Protein AF-A0A2J6I3F4-F1 (afdb_monomer)

Nearest PDB structures (foldseek):
  3nkh-assembly1_B  TM=4.914E-01  e=3.250E-01  Staphylococcus aureus subsp. aureus USA300_TCH1516
  1f44-assembly1_A  TM=6.756E-01  e=6.183E+00  Punavirus P1

Sequence (123 aa):
MKKEIEKALHILNHFGYNKRLPKEYIFPIIKSNDPETIKSNIKNYIRQANLFLKRATEALEINTKVTTYVARHSWATIADKSGIDRNVISKGLGHSDLKTTDIYINDIVSTDELRKADDKITS

Structure (mmCIF, N/CA/C/O backbone):
data_AF-A0A2J6I3F4-F1
#
_entry.id   AF-A0A2J6I3F4-F1
#
loop_
_atom_site.group_PDB
_atom_site.id
_atom_site.type_symbol
_atom_site.label_atom_id
_atom_site.label_alt_id
_atom_site.label_comp_id
_atom_site.label_asym_id
_atom_site.label_entity_id
_atom_site.label_seq_id
_atom_site.pdbx_PDB_ins_code
_atom_site.Cartn_x
_atom_site.Cartn_y
_atom_site.Cartn_z
_atom_site.occupancy
_atom_site.B_iso_or_equiv
_atom_site.auth_seq_id
_atom_site.auth_comp_id
_atom_site.auth_asym_id
_atom_site.auth_atom_id
_atom_site.pdbx_PDB_model_num
ATOM 1 N N . MET A 1 1 ? -18.279 -4.488 0.192 1.00 61.00 1 MET A N 1
ATOM 2 C CA . MET A 1 1 ? -17.269 -5.257 -0.576 1.00 61.00 1 MET A CA 1
ATOM 3 C C . MET A 1 1 ? -17.345 -5.038 -2.088 1.00 61.00 1 MET A C 1
ATOM 5 O O . MET A 1 1 ? -16.352 -4.570 -2.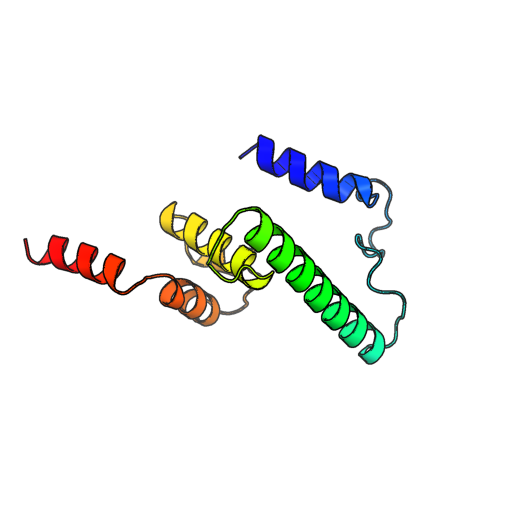622 1.00 61.00 1 MET A O 1
ATOM 9 N N . LYS A 1 2 ? -18.471 -5.293 -2.783 1.00 71.62 2 LYS A N 1
ATOM 10 C CA . LYS A 1 2 ? -18.553 -5.155 -4.262 1.00 71.62 2 LYS A CA 1
ATOM 11 C C . LYS A 1 2 ? -18.086 -3.789 -4.808 1.00 71.62 2 LYS A C 1
ATOM 13 O O . LYS A 1 2 ? -17.226 -3.753 -5.677 1.00 71.62 2 LYS A O 1
ATOM 18 N N . LYS A 1 3 ? -18.531 -2.684 -4.199 1.00 77.38 3 LYS A N 1
ATOM 19 C CA . LYS A 1 3 ? -18.147 -1.311 -4.589 1.00 77.38 3 LYS A CA 1
ATOM 20 C C . LYS A 1 3 ? -16.638 -1.023 -4.507 1.00 77.38 3 LYS A C 1
ATOM 22 O O . LYS A 1 3 ? -16.107 -0.272 -5.316 1.00 77.38 3 LYS A O 1
ATOM 27 N N . GLU A 1 4 ? -15.934 -1.600 -3.532 1.00 80.56 4 GLU A N 1
ATOM 28 C CA . GLU A 1 4 ? -14.484 -1.388 -3.388 1.00 80.56 4 GLU A CA 1
ATOM 29 C C . GLU A 1 4 ? -13.691 -2.203 -4.416 1.00 80.56 4 GLU A C 1
ATOM 31 O O . GLU A 1 4 ? -12.707 -1.715 -4.968 1.00 80.56 4 GLU A O 1
ATOM 36 N N . ILE A 1 5 ? -14.172 -3.406 -4.747 1.00 86.69 5 ILE A N 1
ATOM 37 C CA . ILE A 1 5 ? -13.616 -4.223 -5.834 1.00 86.69 5 ILE A CA 1
ATOM 38 C C . ILE A 1 5 ? -13.785 -3.499 -7.176 1.00 86.69 5 ILE A C 1
ATOM 40 O O . ILE A 1 5 ? -12.840 -3.435 -7.955 1.00 86.69 5 ILE A O 1
ATOM 44 N N . GLU A 1 6 ? -14.944 -2.890 -7.428 1.00 91.88 6 GLU A N 1
ATOM 45 C CA . GLU A 1 6 ? -15.195 -2.107 -8.646 1.00 91.88 6 GLU A CA 1
ATOM 46 C C . GLU A 1 6 ? -14.232 -0.921 -8.790 1.00 91.88 6 GLU A C 1
ATOM 48 O O . GLU A 1 6 ? -13.676 -0.713 -9.868 1.00 91.88 6 GLU A O 1
ATOM 53 N N . LYS A 1 7 ? -13.965 -0.177 -7.707 1.00 92.31 7 LYS A N 1
ATOM 54 C CA . LYS A 1 7 ? -12.978 0.918 -7.719 1.00 92.31 7 LYS A CA 1
ATOM 55 C C . LYS A 1 7 ? -11.563 0.411 -7.999 1.00 92.31 7 LYS A C 1
ATOM 57 O O . LYS A 1 7 ? -10.849 1.010 -8.801 1.00 92.31 7 LYS A O 1
ATOM 62 N N . ALA A 1 8 ? -11.157 -0.688 -7.363 1.00 90.00 8 ALA A N 1
ATOM 63 C CA . ALA A 1 8 ? -9.846 -1.285 -7.600 1.00 90.00 8 ALA A CA 1
ATOM 64 C C . ALA A 1 8 ? -9.705 -1.752 -9.059 1.00 90.00 8 ALA A C 1
ATOM 66 O O . ALA A 1 8 ? -8.714 -1.439 -9.717 1.00 90.00 8 ALA A O 1
ATOM 67 N N . LEU A 1 9 ? -10.728 -2.421 -9.598 1.00 92.06 9 LEU A N 1
ATOM 68 C CA . LEU A 1 9 ? -10.771 -2.832 -11.000 1.00 92.06 9 LEU A CA 1
ATOM 69 C C . LEU A 1 9 ? -10.744 -1.635 -11.949 1.00 92.06 9 LEU A C 1
ATOM 71 O O . LEU A 1 9 ? -10.058 -1.692 -12.963 1.00 92.06 9 LEU A O 1
ATOM 75 N N . HIS A 1 10 ? -11.434 -0.540 -11.625 1.00 94.19 10 HIS A N 1
ATOM 76 C CA . HIS A 1 10 ? -11.379 0.687 -12.418 1.00 94.19 10 HIS A CA 1
ATOM 77 C C . HIS A 1 10 ? -9.941 1.217 -12.539 1.00 94.19 10 HIS A C 1
ATOM 79 O O . HIS A 1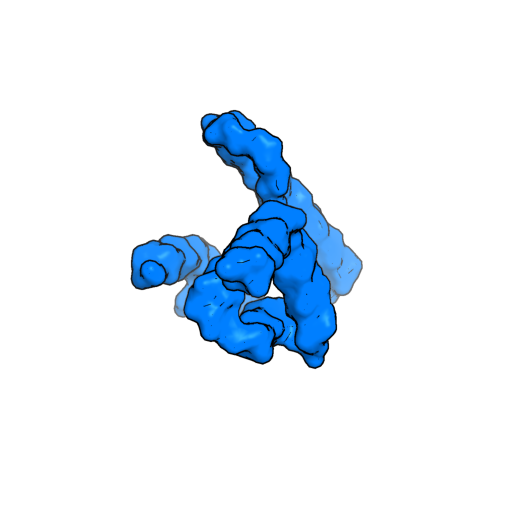 10 ? -9.489 1.512 -13.646 1.00 94.19 10 HIS A O 1
ATOM 85 N N . ILE A 1 11 ? -9.193 1.248 -11.430 1.00 93.00 11 ILE A N 1
ATOM 86 C CA . ILE A 1 11 ? -7.776 1.641 -11.424 1.00 93.00 11 ILE A CA 1
ATOM 87 C C . ILE A 1 11 ? -6.942 0.669 -12.269 1.00 93.00 11 ILE A C 1
ATOM 89 O O . ILE A 1 11 ? -6.171 1.100 -13.122 1.00 93.00 11 ILE A O 1
ATOM 93 N N . LEU A 1 12 ? -7.103 -0.642 -12.085 1.00 92.69 12 LEU A N 1
ATOM 94 C CA . LEU A 1 12 ? -6.350 -1.644 -12.851 1.00 92.69 12 LEU A CA 1
ATOM 95 C C . LEU A 1 12 ? -6.639 -1.558 -14.359 1.00 92.69 12 LEU A C 1
ATOM 97 O O . LEU A 1 12 ? -5.724 -1.632 -15.182 1.00 92.69 12 LEU A O 1
ATOM 101 N N . ASN A 1 13 ? -7.898 -1.337 -14.728 1.00 93.19 13 ASN A N 1
ATOM 102 C CA . ASN A 1 13 ? -8.327 -1.183 -16.114 1.00 93.19 13 ASN A CA 1
ATOM 103 C C . ASN A 1 13 ? -7.78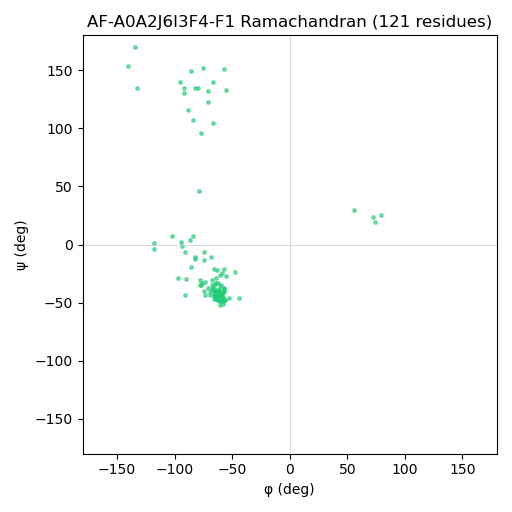0 0.096 -16.751 1.00 93.19 13 ASN A C 1
ATOM 105 O O . ASN A 1 13 ? -7.416 0.060 -17.926 1.00 93.19 13 ASN A O 1
ATOM 109 N N . HIS A 1 14 ? -7.649 1.189 -15.990 1.00 93.25 14 HIS A N 1
ATOM 110 C CA . HIS A 1 14 ? -6.966 2.401 -16.452 1.00 93.25 14 HIS A CA 1
ATOM 111 C C . HIS A 1 14 ? -5.518 2.108 -16.886 1.00 93.25 14 HIS A C 1
ATOM 113 O O . HIS A 1 14 ? -5.064 2.622 -17.905 1.00 93.25 14 HIS A O 1
ATOM 119 N N . PHE A 1 15 ? -4.819 1.209 -16.184 1.00 91.31 15 PHE A N 1
ATOM 120 C CA . PHE A 1 15 ? -3.474 0.747 -16.557 1.00 91.31 15 PHE A CA 1
ATOM 121 C C . PHE A 1 15 ? -3.456 -0.393 -17.591 1.00 91.31 15 PHE A C 1
ATOM 123 O O . PHE A 1 15 ? -2.390 -0.937 -17.895 1.00 91.31 15 PHE A O 1
ATOM 130 N N . GLY A 1 16 ? -4.613 -0.751 -18.154 1.00 90.56 16 GLY A N 1
ATOM 131 C CA . GLY A 1 16 ? -4.730 -1.743 -19.217 1.00 90.56 16 GLY A CA 1
ATOM 132 C C . GLY A 1 16 ? -4.683 -3.194 -18.746 1.00 90.56 16 GLY A C 1
ATOM 133 O O . GLY A 1 16 ? -4.317 -4.049 -19.544 1.00 90.56 16 GLY A O 1
ATOM 134 N N . TYR A 1 17 ? -5.056 -3.495 -17.495 1.00 88.56 17 TYR A N 1
ATOM 135 C CA . TYR A 1 17 ? -5.047 -4.859 -16.938 1.00 88.56 17 TYR A CA 1
ATOM 136 C C . TYR A 1 17 ? -5.624 -5.927 -17.889 1.00 88.56 17 TYR A C 1
ATOM 138 O O . TYR A 1 17 ? -4.965 -6.928 -18.144 1.00 88.56 17 TYR A O 1
ATOM 146 N N . ASN A 1 18 ? -6.779 -5.671 -18.515 1.00 85.56 18 ASN A N 1
ATOM 147 C CA . ASN A 1 18 ? -7.428 -6.626 -19.432 1.00 85.56 18 ASN A CA 1
ATOM 148 C C . ASN A 1 18 ? -6.764 -6.757 -20.817 1.00 85.56 18 ASN A C 1
ATOM 150 O O . ASN A 1 18 ? -7.213 -7.558 -21.632 1.00 85.56 18 ASN A O 1
ATOM 154 N N . LYS A 1 19 ? -5.763 -5.929 -21.132 1.00 86.25 19 LYS A N 1
ATOM 155 C CA . LYS A 1 19 ? -5.119 -5.850 -22.457 1.00 86.25 19 LYS A CA 1
ATOM 156 C C . LYS A 1 19 ? -3.631 -6.212 -22.427 1.00 86.25 19 LYS A C 1
ATOM 158 O O . LYS A 1 19 ? -2.998 -6.213 -23.477 1.00 86.25 19 LYS A O 1
ATOM 163 N N . ARG A 1 20 ? -3.069 -6.468 -21.243 1.00 83.88 20 ARG A N 1
ATOM 164 C CA . ARG A 1 20 ? -1.644 -6.763 -21.055 1.00 83.88 20 ARG A CA 1
ATOM 165 C C . ARG A 1 20 ? -1.337 -8.238 -21.252 1.00 83.88 20 ARG A C 1
ATOM 167 O O . ARG A 1 20 ? -2.154 -9.103 -20.942 1.00 83.88 20 ARG A O 1
ATOM 174 N N . LEU A 1 21 ? -0.131 -8.518 -21.733 1.00 85.38 21 LEU A N 1
ATOM 175 C CA . LEU A 1 21 ? 0.376 -9.882 -21.837 1.00 85.38 21 LEU A CA 1
ATOM 176 C C . LEU A 1 21 ? 0.781 -10.409 -20.447 1.00 85.38 21 LEU A C 1
ATOM 178 O O . LEU A 1 21 ? 1.233 -9.629 -19.609 1.00 85.38 21 LEU A O 1
ATOM 182 N N . PRO A 1 22 ? 0.729 -11.733 -20.193 1.00 82.50 22 PRO A N 1
ATOM 183 C CA . PRO A 1 22 ? 1.050 -12.306 -18.878 1.00 82.50 22 PRO A CA 1
ATOM 184 C C . PRO A 1 22 ? 2.450 -11.982 -18.330 1.00 82.50 22 PRO A C 1
ATOM 186 O O . PRO A 1 22 ? 2.678 -12.091 -17.130 1.00 82.50 22 PRO A O 1
ATOM 189 N N . LYS A 1 23 ? 3.401 -11.614 -19.198 1.00 83.75 23 LYS A N 1
ATOM 190 C CA . LYS A 1 23 ? 4.786 -11.281 -18.822 1.00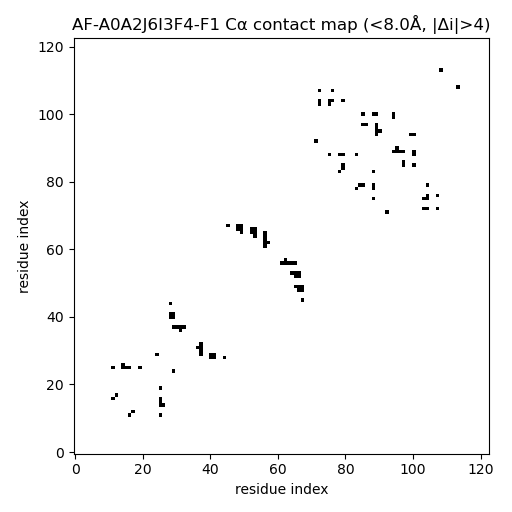 83.75 23 LYS A CA 1
ATOM 191 C C . LYS A 1 23 ? 5.015 -9.784 -18.585 1.00 83.75 23 LYS A C 1
ATOM 193 O O . LYS A 1 23 ? 6.134 -9.389 -18.270 1.00 83.75 23 LYS A O 1
ATOM 198 N N . GLU A 1 24 ? 3.994 -8.948 -18.755 1.00 86.38 24 GLU A N 1
ATOM 199 C CA . GLU A 1 24 ? 4.104 -7.501 -18.589 1.00 86.38 24 GLU A CA 1
ATOM 200 C C . GLU A 1 24 ? 3.677 -7.061 -17.189 1.00 86.38 24 GLU A C 1
ATOM 202 O O . GLU A 1 24 ? 2.667 -7.508 -16.646 1.00 86.38 24 GLU A O 1
ATOM 207 N N . TYR A 1 25 ? 4.409 -6.106 -16.617 1.00 88.00 25 TYR A N 1
ATOM 208 C CA . TYR A 1 25 ? 3.968 -5.437 -15.398 1.00 88.00 25 TYR A CA 1
ATOM 209 C C . TYR A 1 25 ? 2.715 -4.594 -15.666 1.00 88.00 25 TYR A C 1
ATOM 211 O O . TYR A 1 25 ? 2.628 -3.891 -16.673 1.00 88.00 25 TYR A O 1
ATOM 219 N N . ILE A 1 26 ? 1.763 -4.614 -14.729 1.00 90.19 26 ILE A N 1
ATOM 220 C CA . ILE A 1 26 ? 0.542 -3.795 -14.814 1.00 90.19 26 ILE A CA 1
ATOM 221 C C . ILE A 1 26 ? 0.888 -2.306 -14.711 1.00 90.19 26 ILE A C 1
ATOM 223 O O . ILE A 1 26 ? 0.431 -1.491 -15.513 1.00 90.19 26 ILE A O 1
ATOM 227 N N . PHE A 1 27 ? 1.722 -1.948 -13.733 1.00 90.56 27 PHE A N 1
ATOM 228 C CA . PHE A 1 27 ? 2.134 -0.569 -13.509 1.00 90.56 27 PHE A CA 1
ATOM 229 C C . PHE A 1 27 ? 3.430 -0.253 -14.269 1.00 90.56 27 PHE A C 1
ATOM 231 O O . PHE A 1 27 ? 4.391 -1.021 -14.173 1.00 90.56 27 PHE A O 1
ATOM 238 N N . PRO A 1 28 ? 3.519 0.901 -14.956 1.00 88.81 28 PRO A N 1
ATOM 239 C CA . PRO A 1 28 ? 4.681 1.292 -15.759 1.00 88.81 28 PRO A CA 1
ATOM 240 C C . PRO A 1 28 ? 5.845 1.836 -14.900 1.00 88.81 28 PRO A C 1
ATOM 242 O O . PRO A 1 28 ? 6.413 2.892 -15.181 1.00 88.81 28 PRO A O 1
ATOM 245 N N . ILE A 1 29 ? 6.177 1.136 -13.811 1.00 90.94 29 ILE A N 1
ATOM 246 C CA . ILE A 1 29 ? 7.217 1.520 -12.841 1.00 90.94 29 ILE A CA 1
ATOM 247 C C . ILE A 1 29 ? 8.565 0.921 -13.243 1.00 90.94 29 ILE A C 1
ATOM 249 O O . ILE A 1 29 ? 9.593 1.593 -13.191 1.00 90.94 29 ILE A O 1
ATOM 253 N N . ILE A 1 30 ? 8.560 -0.348 -13.651 1.00 90.00 30 ILE A N 1
ATOM 254 C CA . ILE A 1 30 ? 9.760 -1.082 -14.040 1.00 90.00 30 ILE A CA 1
ATOM 255 C C . ILE A 1 30 ? 10.007 -0.852 -15.530 1.00 90.00 30 ILE A C 1
ATOM 257 O O . ILE A 1 30 ? 9.195 -1.238 -16.365 1.00 90.00 30 ILE A O 1
ATOM 261 N N . LYS A 1 31 ? 11.127 -0.196 -15.845 1.00 81.75 31 LYS A N 1
ATOM 262 C CA . LYS A 1 31 ? 11.525 0.173 -17.217 1.00 81.75 31 LYS A CA 1
ATOM 263 C C . LYS A 1 31 ? 12.842 -0.468 -17.669 1.00 81.75 31 LYS A C 1
ATOM 265 O O . LYS A 1 31 ? 13.323 -0.171 -18.753 1.00 81.75 31 LYS A O 1
ATOM 270 N N . SER A 1 32 ? 13.448 -1.291 -16.818 1.00 87.19 32 SER A N 1
ATOM 271 C CA . SER A 1 32 ? 14.751 -1.919 -17.037 1.00 87.19 32 SER A CA 1
ATOM 272 C C . SER A 1 32 ? 14.717 -3.354 -16.521 1.00 87.19 32 SER A C 1
ATOM 274 O O . SER A 1 32 ? 13.949 -3.651 -15.606 1.00 87.19 32 SER A O 1
ATOM 276 N N . ASN A 1 33 ? 15.565 -4.207 -17.093 1.00 87.31 33 ASN A N 1
ATOM 277 C CA . ASN A 1 33 ? 15.805 -5.573 -16.623 1.00 87.31 33 ASN A CA 1
ATOM 278 C C . ASN A 1 33 ? 16.967 -5.653 -15.619 1.00 87.31 33 ASN A C 1
ATOM 280 O O . ASN A 1 33 ? 17.207 -6.714 -15.051 1.00 87.31 33 ASN A O 1
ATOM 284 N N . ASP A 1 34 ? 17.680 -4.546 -15.397 1.00 94.06 34 ASP A N 1
ATOM 285 C CA . ASP A 1 34 ? 18.742 -4.462 -14.399 1.00 94.06 34 ASP A CA 1
ATOM 286 C C . ASP A 1 34 ? 18.156 -4.478 -12.967 1.00 94.06 34 ASP A C 1
ATOM 288 O O . ASP A 1 34 ? 17.344 -3.601 -12.637 1.00 94.06 34 ASP A O 1
ATOM 292 N N . PRO A 1 35 ? 18.552 -5.433 -12.102 1.00 93.06 35 PRO A N 1
ATOM 293 C CA . PRO A 1 35 ? 18.007 -5.573 -10.750 1.00 93.06 35 PRO A CA 1
ATOM 294 C C . PRO A 1 35 ? 18.140 -4.320 -9.875 1.00 93.06 35 PRO A C 1
ATOM 296 O O . PRO A 1 35 ? 17.202 -3.978 -9.148 1.00 93.06 35 PRO A O 1
ATOM 299 N N . GLU A 1 36 ? 19.263 -3.602 -9.953 1.00 93.81 36 GLU A N 1
ATOM 300 C CA . GLU A 1 36 ? 19.476 -2.389 -9.152 1.00 93.81 36 GLU A CA 1
ATOM 301 C C . GLU A 1 36 ? 18.567 -1.245 -9.614 1.00 93.81 36 GLU A C 1
ATOM 303 O O . GLU A 1 36 ? 17.922 -0.568 -8.803 1.00 93.81 36 GLU A O 1
ATOM 308 N N . THR A 1 37 ? 18.409 -1.087 -10.927 1.00 92.88 37 THR A N 1
ATOM 309 C CA . THR A 1 37 ? 17.465 -0.136 -11.517 1.00 92.88 37 THR A CA 1
ATOM 310 C C . THR A 1 37 ? 16.022 -0.471 -11.134 1.00 92.88 37 THR A C 1
ATOM 312 O O . THR A 1 37 ? 15.258 0.426 -10.770 1.00 92.88 37 THR A O 1
ATOM 315 N N . ILE A 1 38 ? 15.632 -1.751 -11.155 1.00 93.44 38 ILE A N 1
ATOM 316 C CA . ILE A 1 38 ? 14.307 -2.211 -10.703 1.00 93.44 38 ILE A CA 1
ATOM 317 C C . ILE A 1 38 ? 14.069 -1.811 -9.243 1.00 93.44 38 ILE A C 1
ATOM 319 O O . ILE A 1 38 ? 13.057 -1.180 -8.922 1.00 93.44 38 ILE A O 1
ATOM 323 N N . LYS A 1 39 ? 15.020 -2.131 -8.361 1.00 92.5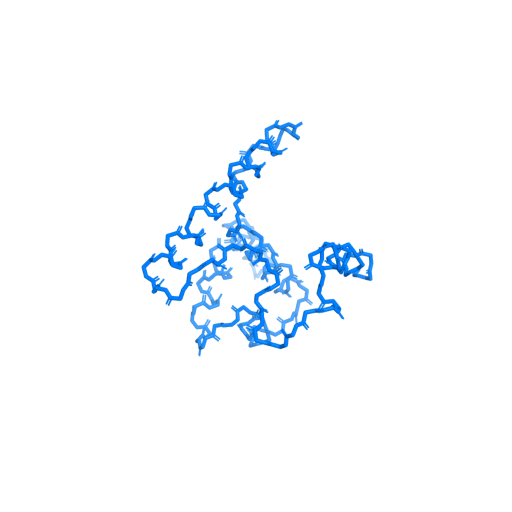6 39 LYS A N 1
ATOM 324 C CA . LYS A 1 39 ? 14.947 -1.825 -6.928 1.00 92.56 39 LYS A CA 1
ATOM 325 C C . LYS A 1 39 ? 14.828 -0.322 -6.675 1.00 92.56 39 LYS A C 1
ATOM 327 O O . LYS A 1 39 ? 13.988 0.110 -5.880 1.00 92.56 39 LYS A O 1
ATOM 332 N N . SER A 1 40 ? 15.625 0.480 -7.378 1.00 94.31 40 SER A N 1
ATOM 333 C CA . SER A 1 40 ? 15.580 1.943 -7.307 1.00 94.31 40 SER A CA 1
ATOM 334 C C . SER A 1 40 ? 14.232 2.499 -7.781 1.00 94.31 40 SER A C 1
ATOM 336 O O . SER A 1 40 ? 13.626 3.321 -7.088 1.00 94.31 40 SER A O 1
ATOM 338 N N . ASN A 1 41 ? 13.701 2.000 -8.902 1.00 94.56 41 ASN A N 1
ATOM 339 C CA . ASN A 1 41 ? 12.398 2.409 -9.433 1.00 94.56 41 ASN A CA 1
ATOM 340 C C . ASN A 1 41 ? 11.265 2.149 -8.434 1.00 94.56 41 ASN A C 1
ATOM 342 O O . ASN A 1 41 ? 10.463 3.046 -8.165 1.00 94.56 41 ASN A O 1
ATOM 346 N N . ILE A 1 42 ? 11.235 0.955 -7.834 1.00 93.06 42 ILE A N 1
ATOM 347 C CA . ILE A 1 42 ? 10.245 0.594 -6.811 1.00 93.06 42 ILE A CA 1
ATOM 348 C C . ILE A 1 42 ? 10.366 1.523 -5.598 1.00 93.06 42 ILE A C 1
ATOM 350 O O . ILE A 1 42 ? 9.370 2.106 -5.165 1.00 93.06 42 ILE A O 1
ATOM 354 N N . LYS A 1 43 ? 11.582 1.728 -5.075 1.00 94.06 43 LYS A N 1
ATOM 355 C CA . LYS A 1 43 ? 11.826 2.614 -3.925 1.00 94.06 43 LYS A CA 1
ATOM 356 C C . LYS A 1 43 ? 11.361 4.047 -4.200 1.00 94.06 43 LYS A C 1
ATOM 358 O O . LYS A 1 43 ? 10.695 4.657 -3.361 1.00 94.06 43 LYS A O 1
ATOM 363 N N . ASN A 1 44 ? 11.684 4.579 -5.376 1.00 95.06 44 ASN A N 1
ATOM 364 C CA . ASN A 1 44 ? 11.288 5.924 -5.783 1.00 95.06 44 ASN A CA 1
ATOM 365 C C . ASN A 1 44 ? 9.771 6.050 -5.927 1.00 95.06 44 ASN A C 1
ATOM 367 O O . ASN A 1 44 ? 9.202 7.046 -5.479 1.00 95.06 44 ASN A O 1
ATOM 371 N N . TYR A 1 45 ? 9.110 5.039 -6.491 1.00 95.25 45 TYR A N 1
ATOM 372 C CA . TYR A 1 45 ? 7.656 5.013 -6.595 1.00 95.25 45 TYR A CA 1
ATOM 373 C C . TYR A 1 45 ? 6.984 4.991 -5.217 1.00 95.25 45 TYR A C 1
ATOM 375 O O . TYR A 1 45 ? 6.111 5.816 -4.959 1.00 95.25 45 TYR A O 1
ATOM 383 N N . ILE A 1 46 ? 7.438 4.134 -4.295 1.00 94.12 46 ILE A N 1
ATOM 384 C CA . ILE A 1 46 ? 6.915 4.084 -2.917 1.00 94.12 46 ILE A CA 1
ATOM 385 C C . ILE A 1 46 ? 7.088 5.438 -2.217 1.00 94.12 46 ILE A C 1
ATOM 387 O O . ILE A 1 46 ? 6.167 5.917 -1.554 1.00 94.12 46 ILE A O 1
ATOM 391 N N . ARG A 1 47 ? 8.245 6.093 -2.388 1.00 95.56 47 ARG A N 1
ATOM 392 C CA . ARG A 1 47 ? 8.487 7.432 -1.831 1.00 95.56 47 ARG A CA 1
ATOM 393 C C . ARG A 1 47 ? 7.490 8.457 -2.373 1.00 95.56 47 ARG A C 1
ATOM 395 O O . ARG A 1 47 ? 6.952 9.237 -1.593 1.00 95.56 47 ARG A O 1
ATOM 402 N N . GLN A 1 48 ? 7.231 8.444 -3.681 1.00 96.88 48 GLN A N 1
ATOM 403 C CA . GLN A 1 48 ? 6.250 9.338 -4.302 1.00 96.88 48 GLN A CA 1
ATOM 404 C C . GLN A 1 48 ? 4.821 9.043 -3.836 1.00 96.88 48 GLN A C 1
ATOM 406 O O . GLN A 1 48 ? 4.100 9.969 -3.476 1.00 96.88 48 GLN A O 1
ATOM 411 N N . ALA A 1 49 ? 4.429 7.771 -3.759 1.00 95.25 49 ALA A N 1
ATOM 412 C CA . ALA A 1 49 ? 3.122 7.377 -3.242 1.00 95.25 49 ALA A CA 1
ATOM 413 C C . ALA A 1 49 ? 2.920 7.864 -1.798 1.00 95.25 49 ALA A C 1
ATOM 415 O O . ALA A 1 49 ? 1.903 8.479 -1.493 1.00 95.25 49 ALA A O 1
ATOM 416 N N . ASN A 1 50 ? 3.915 7.681 -0.924 1.00 95.19 50 ASN A N 1
ATOM 417 C CA . ASN A 1 50 ? 3.860 8.176 0.454 1.00 95.19 50 ASN A CA 1
ATOM 418 C C . ASN A 1 50 ? 3.803 9.713 0.532 1.00 95.19 50 ASN A C 1
ATOM 420 O O . ASN A 1 50 ? 3.152 10.249 1.425 1.00 95.19 5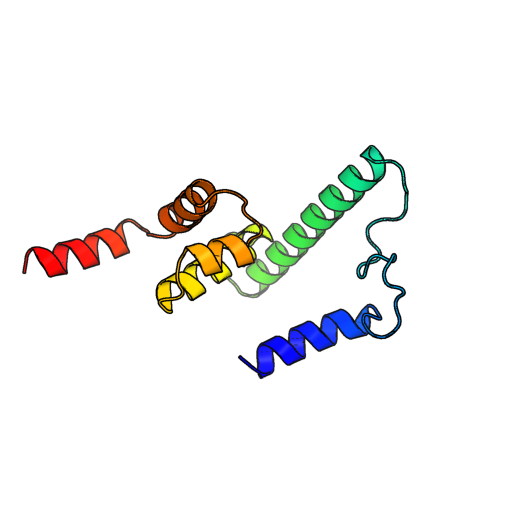0 ASN A O 1
ATOM 424 N N . LEU A 1 51 ? 4.441 10.431 -0.400 1.00 97.25 51 LEU A N 1
ATOM 425 C CA . LEU A 1 51 ? 4.329 11.889 -0.488 1.00 97.25 51 LEU A CA 1
ATOM 426 C C . LEU A 1 51 ? 2.902 12.325 -0.851 1.00 97.25 51 LEU A C 1
ATOM 428 O O . LEU A 1 51 ? 2.374 13.253 -0.243 1.00 97.25 51 LEU A O 1
ATOM 432 N N . PHE A 1 52 ? 2.269 11.659 -1.819 1.00 96.88 52 PHE A N 1
ATOM 433 C CA . PHE A 1 52 ? 0.884 11.953 -2.192 1.00 96.88 52 PHE A CA 1
ATOM 434 C C . PHE A 1 52 ? -0.107 11.575 -1.093 1.00 96.88 52 PHE A C 1
ATOM 436 O O . PHE A 1 52 ? -1.024 12.348 -0.833 1.00 96.88 52 PHE A O 1
ATOM 443 N N . LEU A 1 53 ? 0.111 10.455 -0.399 1.00 95.56 53 LEU A N 1
ATOM 444 C CA . LEU A 1 53 ? -0.679 10.083 0.777 1.00 95.56 53 LEU A CA 1
ATOM 445 C C . LEU A 1 53 ? -0.585 11.150 1.865 1.00 95.56 53 LEU A C 1
ATOM 447 O O . LEU A 1 53 ? -1.619 11.580 2.359 1.00 95.56 53 LEU A O 1
ATOM 451 N N . LYS A 1 54 ? 0.626 11.637 2.167 1.00 95.50 54 LYS A N 1
ATOM 452 C CA . LYS A 1 54 ? 0.828 12.721 3.135 1.00 95.50 54 LYS A CA 1
ATOM 453 C C . LYS A 1 54 ? 0.025 13.974 2.761 1.00 95.50 54 LYS A C 1
ATOM 455 O O . LYS A 1 54 ? -0.687 14.514 3.600 1.00 95.50 54 LYS A O 1
ATOM 460 N N . ARG A 1 55 ? 0.092 14.403 1.497 1.00 97.06 55 ARG A N 1
ATOM 461 C CA . ARG A 1 55 ? -0.670 15.569 1.012 1.00 97.06 55 ARG A CA 1
ATOM 462 C C . ARG A 1 55 ? -2.180 15.358 1.119 1.00 97.06 55 ARG A C 1
ATOM 464 O O . ARG A 1 55 ? -2.897 16.270 1.510 1.00 97.06 55 ARG A O 1
ATOM 471 N N . ALA A 1 56 ? -2.659 14.162 0.778 1.00 96.62 56 ALA A N 1
ATOM 472 C CA . ALA A 1 56 ? -4.072 13.823 0.888 1.00 96.62 56 ALA A CA 1
ATOM 473 C C . ALA A 1 56 ? -4.541 13.825 2.350 1.00 96.62 56 ALA A C 1
ATOM 475 O O . ALA A 1 56 ? -5.608 14.352 2.637 1.00 96.62 56 ALA A O 1
ATOM 476 N N . THR A 1 57 ? -3.744 13.286 3.278 1.00 95.62 57 THR A N 1
ATOM 477 C CA . THR A 1 57 ? -4.081 13.306 4.707 1.00 95.62 57 THR A CA 1
ATOM 478 C C . THR A 1 57 ? -4.065 14.710 5.290 1.00 95.62 57 THR A C 1
ATOM 480 O O . THR A 1 57 ? -4.960 15.036 6.057 1.00 95.62 57 THR A O 1
ATOM 483 N N . GLU A 1 58 ? -3.108 15.555 4.893 1.00 95.81 58 GLU A N 1
ATOM 484 C CA . GLU A 1 58 ? -3.055 16.962 5.315 1.00 95.81 58 GLU A CA 1
ATOM 485 C C . GLU A 1 58 ? -4.298 17.728 4.845 1.00 95.81 58 GLU A C 1
ATOM 487 O O . GLU A 1 58 ? -4.916 18.433 5.634 1.00 95.81 58 GLU A O 1
ATOM 492 N N . ALA A 1 59 ? -4.716 17.530 3.591 1.00 97.38 59 ALA A N 1
ATOM 493 C CA . ALA A 1 59 ? -5.920 18.156 3.040 1.00 97.38 59 ALA A CA 1
ATOM 494 C C . ALA A 1 59 ? -7.229 17.679 3.699 1.00 97.38 59 ALA A C 1
ATOM 496 O O . ALA A 1 59 ? -8.246 18.356 3.592 1.00 97.38 59 ALA A O 1
ATOM 497 N N . LEU A 1 60 ? -7.212 16.510 4.345 1.00 97.19 60 LEU A N 1
ATOM 498 C CA . LEU A 1 60 ? -8.350 15.925 5.056 1.00 97.19 60 LEU A CA 1
ATOM 499 C C . LEU A 1 60 ? -8.245 16.090 6.581 1.00 97.19 60 LEU A C 1
ATOM 501 O O . LEU A 1 60 ? -9.035 15.483 7.298 1.00 97.19 60 LEU A O 1
ATOM 505 N N . GLU A 1 61 ? -7.256 16.846 7.073 1.00 96.38 61 GLU A N 1
ATOM 506 C CA . GLU A 1 61 ? -6.989 17.047 8.508 1.00 96.38 61 GLU A CA 1
ATOM 507 C C . GLU A 1 61 ? -6.780 15.731 9.289 1.00 96.38 61 GLU A C 1
ATOM 509 O O . GLU A 1 61 ? -7.045 15.614 10.486 1.00 96.38 61 GLU A O 1
ATOM 514 N N . ILE A 1 62 ? -6.258 14.706 8.608 1.00 93.94 62 ILE A N 1
ATOM 515 C CA . ILE A 1 62 ? -5.907 13.422 9.213 1.00 93.94 62 ILE A CA 1
ATOM 516 C C . ILE A 1 62 ? -4.508 13.543 9.824 1.00 93.94 62 ILE A C 1
ATOM 518 O O . ILE A 1 62 ? -3.498 13.536 9.122 1.00 93.94 62 ILE A O 1
ATOM 522 N N . ASN A 1 63 ? -4.453 13.599 11.155 1.00 87.88 63 ASN A N 1
ATOM 523 C CA . ASN A 1 63 ? -3.208 13.775 11.918 1.00 87.88 63 ASN A CA 1
ATOM 524 C C . ASN A 1 63 ? -2.324 12.515 11.980 1.00 87.88 63 ASN A C 1
ATOM 526 O O . ASN A 1 63 ? -1.160 12.575 12.377 1.00 87.88 63 ASN A O 1
ATOM 530 N N . THR A 1 64 ? -2.857 11.355 11.596 1.00 86.00 64 THR A N 1
ATOM 531 C CA . THR A 1 64 ? -2.106 10.097 11.576 1.00 86.00 64 THR A CA 1
ATOM 532 C C . THR A 1 64 ? -1.273 9.983 10.302 1.00 86.00 64 THR A C 1
ATOM 534 O O . THR A 1 64 ? -1.760 10.190 9.192 1.00 86.00 64 THR A O 1
ATOM 537 N N . LYS A 1 65 ? -0.012 9.566 10.440 1.00 86.88 65 LYS A N 1
ATOM 538 C CA . LYS A 1 65 ? 0.875 9.314 9.300 1.00 86.88 65 LYS A CA 1
ATOM 539 C C . LYS A 1 65 ? 0.389 8.111 8.480 1.00 86.88 65 LYS A C 1
ATOM 541 O O . LYS A 1 65 ? 0.625 6.966 8.859 1.00 86.88 65 LYS A O 1
ATOM 546 N N . VAL A 1 66 ? -0.209 8.364 7.317 1.00 90.81 66 VAL A N 1
ATOM 547 C CA . VAL A 1 66 ? -0.612 7.311 6.371 1.00 90.81 66 VAL A CA 1
ATOM 548 C C . VAL A 1 66 ? 0.503 7.040 5.364 1.00 90.81 66 VAL A C 1
ATOM 550 O O . VAL A 1 66 ? 1.059 7.944 4.743 1.00 90.81 66 VAL A O 1
ATOM 553 N N . THR A 1 67 ? 0.838 5.763 5.195 1.00 91.44 67 THR A N 1
ATOM 554 C CA . THR A 1 67 ? 1.813 5.289 4.207 1.00 91.44 67 THR A CA 1
ATOM 555 C C . THR A 1 67 ? 1.264 4.066 3.481 1.00 91.44 67 THR A C 1
ATOM 557 O O . THR A 1 67 ? 0.278 3.464 3.900 1.00 91.44 67 THR A O 1
ATOM 560 N N . THR A 1 68 ? 1.940 3.645 2.418 1.00 87.12 68 THR A N 1
ATOM 561 C CA . THR A 1 68 ? 1.660 2.379 1.717 1.00 87.12 68 THR A CA 1
ATOM 562 C C . THR A 1 68 ? 1.700 1.152 2.638 1.00 87.12 68 THR A C 1
ATOM 564 O O . THR A 1 68 ? 0.988 0.182 2.394 1.00 87.12 68 THR A O 1
ATOM 567 N N . TYR A 1 69 ? 2.468 1.206 3.730 1.00 83.69 69 TYR A N 1
ATOM 568 C CA . TYR A 1 69 ? 2.521 0.155 4.746 1.00 83.69 69 TYR A CA 1
ATOM 569 C C . TYR A 1 69 ? 1.239 0.092 5.590 1.00 83.69 69 TYR A C 1
ATOM 571 O O . TYR A 1 69 ? 0.739 -0.993 5.876 1.00 83.69 69 TYR A O 1
ATOM 579 N N . VAL A 1 70 ? 0.644 1.250 5.904 1.00 85.25 70 VAL A N 1
ATOM 580 C CA . VAL A 1 70 ? -0.605 1.337 6.681 1.00 85.25 70 VAL A CA 1
ATOM 581 C C . VAL A 1 70 ? -1.745 0.618 5.963 1.00 85.25 70 VAL A C 1
ATOM 583 O O . VAL A 1 70 ? -2.512 -0.073 6.615 1.00 85.25 70 VAL A O 1
ATOM 586 N N . ALA A 1 71 ? -1.814 0.678 4.629 1.00 85.81 71 ALA A N 1
ATOM 587 C CA . ALA A 1 71 ? -2.830 -0.052 3.865 1.00 85.81 71 ALA A CA 1
ATOM 588 C C . ALA A 1 71 ? -2.774 -1.573 4.107 1.00 85.81 71 ALA A C 1
ATOM 590 O O . ALA A 1 71 ? -3.814 -2.212 4.279 1.00 85.81 71 ALA A O 1
ATOM 591 N N . ARG A 1 72 ? -1.562 -2.148 4.171 1.00 82.75 72 ARG A N 1
ATOM 592 C CA . ARG A 1 72 ?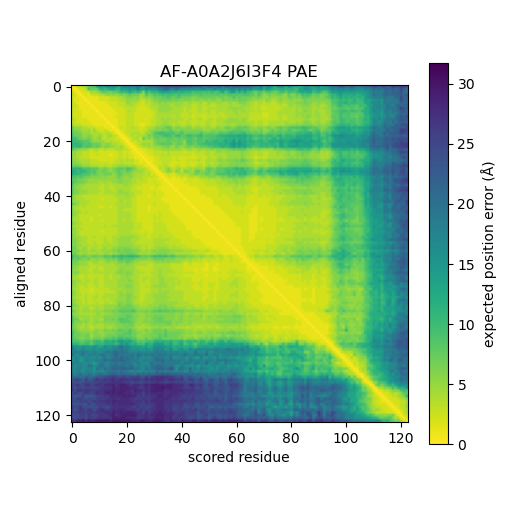 -1.359 -3.568 4.495 1.00 82.75 72 ARG A CA 1
ATOM 593 C C . ARG A 1 72 ? -1.807 -3.877 5.922 1.00 82.75 72 ARG A C 1
ATOM 595 O O . ARG A 1 72 ? -2.505 -4.867 6.128 1.00 82.75 72 ARG A O 1
ATOM 602 N N . HIS A 1 73 ? -1.440 -3.022 6.876 1.00 79.19 73 HIS A N 1
ATOM 603 C CA . HIS A 1 73 ? -1.866 -3.174 8.267 1.00 79.19 73 HIS A CA 1
ATOM 604 C C . HIS A 1 73 ? -3.377 -3.111 8.409 1.00 79.19 73 HIS A C 1
ATOM 606 O O . HIS A 1 73 ? -3.966 -4.043 8.938 1.00 79.19 73 HIS A O 1
ATOM 612 N N . SER A 1 74 ? -4.016 -2.073 7.871 1.00 82.88 74 SER A N 1
ATOM 613 C CA . SER A 1 74 ? -5.464 -1.909 7.947 1.00 82.88 74 SER A CA 1
ATOM 614 C C . SER A 1 74 ? -6.206 -3.108 7.363 1.00 82.88 74 SER A C 1
ATOM 616 O O . SER A 1 74 ? -7.180 -3.556 7.959 1.00 82.88 74 SER A O 1
ATOM 618 N N . TRP A 1 75 ? -5.740 -3.671 6.242 1.00 86.88 75 TRP A N 1
ATOM 619 C CA . TRP A 1 75 ? -6.340 -4.882 5.681 1.00 86.88 75 TRP A CA 1
ATOM 620 C C . TRP A 1 75 ? -6.239 -6.079 6.637 1.00 86.88 75 TRP A C 1
ATOM 622 O O . TRP A 1 75 ? -7.249 -6.732 6.889 1.00 86.88 75 TRP A O 1
ATOM 632 N N . ALA A 1 76 ? -5.056 -6.331 7.210 1.00 83.12 76 ALA A N 1
ATOM 633 C CA . ALA A 1 76 ? -4.847 -7.431 8.152 1.00 83.12 76 ALA A CA 1
ATOM 634 C C . ALA A 1 76 ? -5.677 -7.253 9.435 1.00 83.12 76 ALA A C 1
ATOM 636 O O . ALA A 1 76 ? -6.341 -8.195 9.860 1.00 83.12 76 ALA A O 1
ATOM 637 N N . THR A 1 77 ? -5.716 -6.037 9.998 1.00 80.12 77 THR A N 1
ATOM 638 C CA . THR A 1 77 ? -6.557 -5.694 11.156 1.00 80.12 77 THR A CA 1
ATOM 639 C C . THR A 1 77 ? -8.029 -5.960 10.873 1.00 80.12 77 THR A C 1
ATOM 641 O O . THR A 1 77 ? -8.717 -6.565 11.687 1.00 80.12 77 THR A O 1
ATOM 644 N N . ILE A 1 78 ? -8.537 -5.485 9.731 1.00 85.38 78 ILE A N 1
ATOM 645 C CA . ILE A 1 78 ? -9.946 -5.654 9.363 1.00 85.38 78 ILE A CA 1
ATOM 646 C C . ILE A 1 78 ? -10.265 -7.140 9.180 1.00 85.38 78 ILE A C 1
ATOM 648 O O . ILE A 1 78 ? -11.324 -7.585 9.619 1.00 85.38 78 ILE A O 1
ATOM 652 N N . ALA A 1 79 ? -9.363 -7.907 8.562 1.00 85.75 79 ALA A N 1
ATOM 653 C CA . ALA A 1 79 ? -9.535 -9.340 8.364 1.00 85.75 79 ALA A CA 1
ATOM 654 C C . ALA A 1 79 ? -9.578 -10.109 9.697 1.00 85.75 79 ALA A C 1
ATOM 656 O O . ALA A 1 79 ? -10.504 -10.891 9.907 1.00 85.75 79 ALA A O 1
ATOM 657 N N . ASP A 1 80 ? -8.646 -9.832 10.614 1.00 85.75 80 ASP A N 1
ATOM 658 C CA . ASP A 1 80 ? -8.582 -10.464 11.941 1.00 85.75 80 ASP A CA 1
ATOM 659 C C . ASP A 1 80 ? -9.820 -10.105 12.781 1.00 85.75 80 ASP A C 1
ATOM 661 O O . ASP A 1 80 ? -10.520 -10.991 13.268 1.00 85.75 80 ASP A O 1
ATOM 665 N N . LYS A 1 81 ? -10.210 -8.820 12.811 1.00 83.62 81 LYS A N 1
ATOM 666 C CA . LYS A 1 81 ? -11.448 -8.358 13.474 1.00 83.62 81 LYS A CA 1
ATOM 667 C C . LYS A 1 81 ? -12.728 -8.931 12.866 1.00 83.62 81 LYS A C 1
ATOM 669 O O . LYS A 1 81 ? -13.756 -8.964 13.536 1.00 83.62 81 LYS A O 1
ATOM 674 N N . SER A 1 82 ? -12.679 -9.375 11.612 1.00 88.38 82 SER A N 1
ATOM 675 C CA . SER A 1 82 ? -13.794 -10.060 10.948 1.00 88.38 82 SER A CA 1
ATOM 676 C C . SER A 1 82 ? -13.800 -11.573 11.202 1.00 88.38 82 SER A C 1
ATOM 678 O O . SER A 1 82 ? -14.627 -12.275 10.624 1.00 88.38 82 SER A O 1
ATOM 680 N N . GLY A 1 83 ? -12.886 -12.087 12.033 1.00 86.69 83 GLY A N 1
ATOM 681 C CA . GLY A 1 83 ? -12.777 -13.508 12.360 1.00 86.69 83 GLY A CA 1
ATOM 682 C C . GLY A 1 83 ? -12.184 -14.363 11.238 1.00 86.69 83 GLY A C 1
ATOM 683 O O . GLY A 1 83 ? -12.392 -15.575 11.227 1.00 86.69 83 GLY A O 1
ATOM 684 N N . ILE A 1 84 ? -11.481 -13.762 10.270 1.00 88.38 84 ILE A N 1
ATOM 685 C CA . ILE A 1 84 ? -10.790 -14.524 9.225 1.00 88.38 84 ILE A CA 1
ATOM 686 C C . ILE A 1 84 ? -9.594 -15.238 9.855 1.00 88.38 84 ILE A C 1
ATOM 688 O O . ILE A 1 84 ? -8.794 -14.630 10.561 1.00 88.38 84 ILE A O 1
ATOM 692 N N . ASP A 1 85 ? -9.456 -16.529 9.562 1.00 87.94 85 ASP A N 1
ATOM 693 C CA . ASP A 1 85 ? -8.358 -17.350 10.064 1.00 87.94 85 ASP A CA 1
ATOM 694 C C . ASP A 1 85 ? -6.984 -16.742 9.723 1.00 87.94 85 ASP A C 1
ATOM 696 O O . ASP A 1 85 ? -6.714 -16.357 8.579 1.00 87.94 85 ASP A O 1
ATOM 700 N N . ARG A 1 86 ? -6.085 -16.685 10.712 1.00 84.44 86 ARG A N 1
ATOM 701 C CA . ARG A 1 86 ? -4.763 -16.060 10.555 1.00 84.44 86 ARG A CA 1
ATOM 702 C C . ARG A 1 86 ? -3.900 -16.724 9.482 1.00 84.44 86 ARG A C 1
ATOM 704 O O . ARG A 1 86 ? -3.098 -16.028 8.863 1.00 84.44 86 ARG A O 1
ATOM 711 N N . ASN A 1 87 ? -4.089 -18.012 9.175 1.00 84.62 87 ASN A N 1
ATOM 712 C CA . ASN A 1 87 ? -3.410 -18.652 8.044 1.00 84.62 87 ASN A CA 1
ATOM 713 C C . ASN A 1 87 ? -3.890 -18.087 6.707 1.00 84.62 87 ASN A C 1
ATOM 715 O O . ASN A 1 87 ? -3.096 -17.930 5.780 1.00 84.62 87 ASN A O 1
ATOM 719 N N . VAL A 1 88 ? -5.180 -17.767 6.592 1.00 86.31 88 VAL A N 1
ATOM 720 C CA . VAL A 1 88 ? -5.744 -17.133 5.393 1.00 86.31 88 VAL A CA 1
ATOM 721 C C . VAL A 1 88 ? -5.228 -15.702 5.260 1.00 86.31 88 VAL A C 1
ATOM 723 O O . VAL A 1 88 ? -4.807 -15.311 4.171 1.00 86.31 88 VAL A O 1
ATOM 726 N N . ILE A 1 89 ? -5.181 -14.949 6.363 1.00 84.25 89 ILE A N 1
ATOM 727 C CA . ILE A 1 89 ? -4.604 -13.594 6.392 1.00 84.25 89 ILE A CA 1
ATOM 728 C C . ILE A 1 89 ? -3.129 -13.638 5.979 1.00 84.25 89 ILE A C 1
ATOM 730 O O . ILE A 1 89 ? -2.717 -12.905 5.082 1.00 84.25 89 ILE A O 1
ATOM 734 N N . SER A 1 90 ? -2.349 -14.545 6.571 1.00 81.81 90 SER A N 1
ATOM 735 C CA . SER A 1 90 ? -0.927 -14.745 6.277 1.00 81.81 90 SER A CA 1
ATOM 736 C C . SER A 1 90 ? -0.674 -15.043 4.797 1.00 81.81 90 SER A C 1
ATOM 738 O O . SER A 1 90 ? 0.142 -14.374 4.154 1.00 81.81 90 SER A O 1
ATOM 740 N N . LYS A 1 91 ? -1.451 -15.970 4.217 1.00 84.44 91 LYS A N 1
ATOM 741 C CA . LYS A 1 91 ? -1.409 -16.279 2.781 1.00 84.44 91 LYS A CA 1
ATOM 742 C C . LYS A 1 91 ? -1.778 -15.069 1.924 1.00 84.44 91 LYS A C 1
ATOM 744 O O . LYS A 1 91 ? -1.112 -14.817 0.924 1.00 84.44 91 LYS A O 1
ATOM 749 N N . GLY A 1 92 ? -2.793 -14.299 2.319 1.00 82.38 92 GLY A N 1
ATOM 750 C CA . GLY A 1 92 ? -3.200 -13.074 1.623 1.00 82.38 92 GLY A CA 1
ATOM 751 C C . GLY A 1 92 ? -2.132 -11.973 1.631 1.00 82.38 92 GLY A C 1
ATOM 752 O O . GLY A 1 92 ? -2.044 -11.200 0.679 1.00 82.38 92 GLY A O 1
ATOM 753 N N . LEU A 1 93 ? -1.277 -11.934 2.658 1.00 81.19 93 LEU A N 1
ATOM 754 C CA . LEU A 1 93 ? -0.122 -11.031 2.738 1.00 81.19 93 LEU A CA 1
ATOM 755 C C . LEU A 1 93 ? 1.115 -11.546 1.987 1.00 81.19 93 LEU A C 1
ATOM 757 O O . LEU A 1 93 ? 2.072 -10.790 1.809 1.00 81.19 93 LEU A O 1
ATOM 761 N N . GLY A 1 94 ? 1.106 -12.807 1.545 1.00 75.12 94 GLY A N 1
ATOM 762 C CA . GLY A 1 94 ? 2.254 -13.455 0.912 1.00 75.12 94 GLY A CA 1
ATOM 763 C C . GLY A 1 94 ? 3.382 -13.790 1.890 1.00 75.12 94 GLY A C 1
ATOM 764 O O . GLY A 1 94 ? 4.534 -13.895 1.475 1.00 75.12 94 GLY A O 1
ATOM 765 N N . HIS A 1 95 ? 3.080 -13.927 3.185 1.00 78.44 95 HIS A N 1
ATOM 766 C CA . HIS A 1 95 ? 4.059 -14.358 4.179 1.00 78.44 95 HIS A CA 1
ATOM 767 C C . HIS A 1 95 ? 4.226 -15.882 4.130 1.00 78.44 95 HIS A C 1
ATOM 769 O O . HIS A 1 95 ? 3.251 -16.627 4.088 1.00 78.44 95 HIS A O 1
ATOM 775 N N . SER A 1 96 ? 5.475 -16.347 4.149 1.00 65.00 96 SER A N 1
ATOM 776 C CA . SER A 1 96 ? 5.813 -17.773 4.238 1.00 65.00 96 SER A CA 1
ATOM 777 C C . SER A 1 96 ? 5.788 -18.311 5.674 1.00 65.00 96 SER A C 1
ATOM 779 O O . SER A 1 96 ? 5.836 -19.523 5.858 1.00 65.00 96 SER A O 1
ATOM 781 N N . ASP A 1 97 ? 5.722 -17.427 6.677 1.00 68.44 97 ASP A N 1
ATOM 782 C CA . ASP A 1 97 ? 5.688 -17.767 8.103 1.00 68.44 97 ASP A CA 1
ATOM 783 C C . ASP A 1 97 ? 4.577 -16.983 8.830 1.00 68.44 97 ASP A C 1
ATOM 785 O O . ASP A 1 97 ? 4.416 -15.764 8.675 1.00 68.44 97 ASP A O 1
ATOM 789 N N . LEU A 1 98 ? 3.823 -17.700 9.663 1.00 63.03 98 LEU A N 1
ATOM 790 C CA . LEU A 1 98 ? 2.798 -17.152 10.546 1.00 63.03 98 LEU A CA 1
ATOM 791 C C . LEU A 1 98 ? 3.383 -16.179 11.567 1.00 63.03 98 LEU A C 1
ATOM 793 O O . LEU A 1 98 ? 2.739 -15.171 11.842 1.00 63.03 98 LEU A O 1
ATOM 797 N N . LYS A 1 99 ? 4.624 -16.384 12.034 1.00 61.44 99 LYS A N 1
ATOM 798 C CA . LYS A 1 99 ? 5.284 -15.458 12.974 1.00 61.44 99 LYS A CA 1
ATOM 799 C C . LYS A 1 99 ? 5.372 -14.035 12.435 1.00 61.44 99 LYS A C 1
ATOM 801 O O . LYS A 1 99 ? 5.183 -13.080 13.183 1.00 61.44 99 LYS A O 1
ATOM 806 N N . THR A 1 100 ? 5.625 -13.870 11.134 1.00 59.66 100 THR A N 1
ATOM 807 C CA . THR A 1 100 ? 5.616 -12.543 10.500 1.00 59.66 100 THR A CA 1
ATOM 808 C C . THR A 1 100 ? 4.214 -11.944 10.529 1.00 59.66 100 THR A C 1
ATOM 810 O O . THR A 1 100 ? 4.061 -10.748 10.704 1.00 59.66 100 THR A O 1
ATOM 813 N N . THR A 1 101 ? 3.171 -12.759 10.418 1.00 60.97 101 THR A N 1
ATOM 814 C CA . THR A 1 101 ? 1.780 -12.288 10.473 1.00 60.97 101 THR A CA 1
ATOM 815 C C . THR A 1 101 ? 1.369 -11.923 11.900 1.00 60.97 101 THR A C 1
ATOM 817 O O . THR A 1 101 ? 0.754 -10.879 12.090 1.00 60.97 101 THR A O 1
ATOM 820 N N . ASP A 1 102 ? 1.787 -12.700 12.902 1.00 59.59 102 ASP A N 1
ATOM 821 C CA . ASP A 1 102 ? 1.538 -12.403 14.315 1.00 59.59 102 ASP A CA 1
ATOM 822 C C . ASP A 1 102 ? 2.246 -11.126 14.773 1.00 59.59 102 ASP A C 1
ATOM 824 O O . ASP A 1 102 ? 1.644 -10.347 15.494 1.00 59.59 102 ASP A O 1
ATOM 828 N N . ILE A 1 103 ? 3.475 -10.838 14.324 1.00 61.09 103 ILE A N 1
ATOM 829 C CA . ILE A 1 103 ? 4.123 -9.541 14.607 1.00 61.09 103 ILE A CA 1
ATOM 830 C C . ILE A 1 103 ? 3.303 -8.397 14.004 1.00 61.09 103 ILE A C 1
ATOM 832 O O . ILE A 1 103 ? 3.059 -7.401 14.674 1.00 61.09 103 ILE A O 1
ATOM 836 N N . TYR A 1 104 ? 2.828 -8.550 12.764 1.00 58.97 104 TYR A N 1
ATOM 837 C CA . TYR A 1 104 ? 2.016 -7.520 12.119 1.00 58.97 104 TYR A CA 1
ATOM 838 C C . TYR A 1 104 ? 0.678 -7.302 12.833 1.00 58.97 104 TYR A C 1
ATOM 840 O O . TYR A 1 104 ? 0.284 -6.149 12.962 1.00 58.97 104 TYR A O 1
ATOM 848 N N . ILE A 1 105 ? 0.005 -8.370 13.285 1.00 61.22 105 ILE A N 1
ATOM 849 C CA . ILE A 1 105 ? -1.278 -8.331 14.015 1.00 61.22 105 ILE A CA 1
ATOM 850 C C . ILE A 1 105 ? -1.099 -7.898 15.481 1.00 61.22 105 ILE A C 1
ATOM 852 O O . ILE A 1 105 ? -1.954 -7.210 16.023 1.00 61.22 105 ILE A O 1
ATOM 856 N N . ASN A 1 106 ? 0.004 -8.234 16.141 1.00 55.78 106 ASN A N 1
ATOM 857 C CA . ASN A 1 106 ? 0.228 -7.856 17.539 1.00 55.78 106 ASN A CA 1
ATOM 858 C C . ASN A 1 106 ? 0.654 -6.388 17.684 1.00 55.78 106 ASN A C 1
ATOM 860 O O . ASN A 1 106 ? 0.267 -5.755 18.658 1.00 55.78 106 ASN A O 1
ATOM 864 N N . ASP A 1 107 ? 1.346 -5.810 16.694 1.00 56.03 107 ASP A N 1
ATOM 865 C CA . ASP A 1 107 ? 1.620 -4.360 16.633 1.00 56.03 107 ASP A CA 1
ATOM 866 C C . ASP A 1 107 ? 0.330 -3.530 16.389 1.00 56.03 107 ASP A C 1
ATOM 868 O O . ASP A 1 107 ? 0.331 -2.305 16.496 1.00 56.03 107 ASP A O 1
ATOM 872 N N . ILE A 1 108 ? -0.786 -4.197 16.043 1.00 53.06 108 ILE A N 1
ATOM 873 C CA . ILE A 1 108 ? -2.110 -3.607 15.772 1.00 53.06 108 ILE A CA 1
ATOM 874 C C . ILE A 1 108 ? -2.981 -3.515 17.037 1.00 53.06 108 ILE A C 1
ATOM 876 O O . ILE A 1 108 ? -3.825 -2.617 17.119 1.00 53.06 108 ILE A O 1
ATOM 880 N N . VAL A 1 109 ? -2.821 -4.420 18.009 1.00 48.06 109 VAL A N 1
ATOM 881 C CA . VAL A 1 109 ? -3.618 -4.393 19.243 1.00 48.06 109 VAL A CA 1
ATOM 882 C C . VAL A 1 109 ? -3.042 -3.298 20.135 1.00 48.06 109 VAL A C 1
ATOM 884 O O . VAL A 1 109 ? -2.059 -3.509 20.842 1.00 48.06 109 VAL A O 1
ATOM 887 N N . SER A 1 110 ? -3.627 -2.096 20.086 1.00 47.78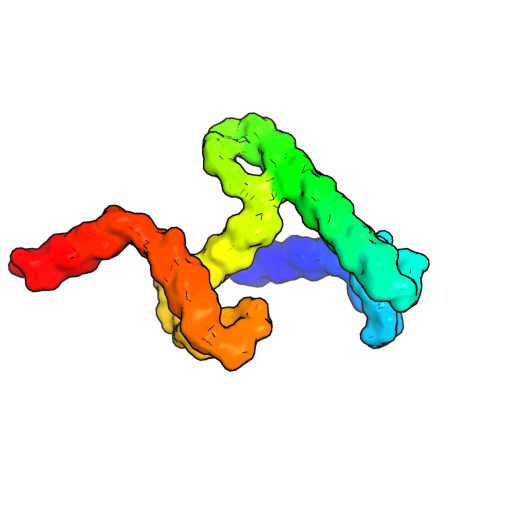 110 SER A N 1
ATOM 888 C CA . SER A 1 110 ? -3.270 -1.064 21.059 1.00 47.78 110 SER A CA 1
ATOM 889 C C . SER A 1 110 ? -3.527 -1.602 22.466 1.00 47.78 110 SER A C 1
ATOM 891 O O . SER A 1 110 ? -4.425 -2.420 22.688 1.00 47.78 110 SER A O 1
ATOM 893 N N . THR A 1 111 ? -2.764 -1.108 23.435 1.00 49.25 111 THR A N 1
ATOM 894 C CA . THR A 1 111 ? -2.913 -1.407 24.864 1.00 49.25 111 THR A CA 1
ATOM 895 C C . THR A 1 111 ? -4.372 -1.299 25.344 1.00 49.25 111 THR A C 1
ATOM 897 O O . THR A 1 111 ? -4.752 -1.968 26.299 1.00 49.25 111 THR A O 1
ATOM 900 N N . ASP A 1 112 ? -5.218 -0.528 24.649 1.00 50.00 112 ASP A N 1
ATOM 901 C CA . ASP A 1 112 ? -6.646 -0.371 24.939 1.00 50.00 112 ASP A CA 1
ATOM 902 C C . ASP A 1 112 ? -7.517 -1.580 24.566 1.00 50.00 112 ASP A C 1
ATOM 904 O O . ASP A 1 112 ? -8.527 -1.822 25.227 1.00 50.00 112 ASP A O 1
ATOM 908 N N . GLU A 1 113 ? -7.183 -2.337 23.516 1.00 54.44 113 GLU A N 1
ATOM 909 C CA . GLU A 1 113 ? -7.934 -3.549 23.151 1.00 54.44 113 GLU A CA 1
ATOM 910 C C . GLU A 1 113 ? -7.572 -4.725 24.066 1.00 54.44 113 GLU A C 1
ATOM 912 O O . GLU A 1 113 ? -8.469 -5.467 24.467 1.00 54.44 113 GLU A O 1
ATOM 917 N N . LEU A 1 114 ? -6.306 -4.817 24.494 1.00 53.03 114 LEU A N 1
ATOM 918 C CA . LEU A 1 114 ? -5.880 -5.724 25.568 1.00 53.03 114 LEU A CA 1
ATOM 919 C C . LEU A 1 114 ? -6.589 -5.387 26.883 1.00 53.03 114 LEU A C 1
ATOM 921 O O . LEU A 1 114 ? -7.173 -6.267 27.505 1.00 53.03 114 LEU A O 1
ATOM 925 N N . ARG A 1 115 ? -6.638 -4.101 27.256 1.00 47.91 115 ARG A N 1
ATOM 926 C CA . ARG A 1 115 ? -7.311 -3.661 28.485 1.00 47.91 115 ARG A CA 1
ATOM 927 C C . ARG A 1 115 ? -8.809 -3.986 28.481 1.00 47.91 115 ARG A C 1
ATOM 92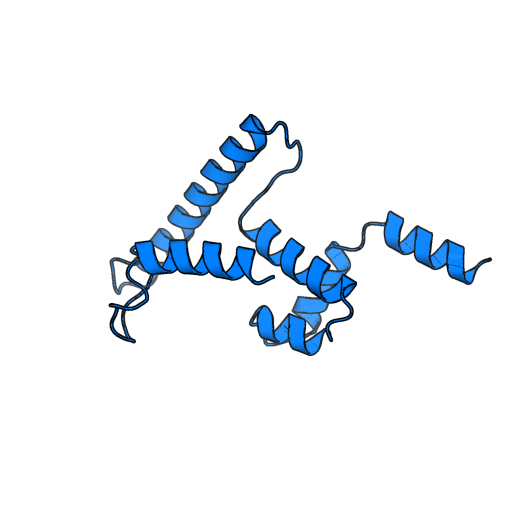9 O O . ARG A 1 115 ? -9.341 -4.433 29.486 1.00 47.91 115 ARG A O 1
ATOM 936 N N . LYS A 1 116 ? -9.491 -3.825 27.341 1.00 56.22 116 LYS A N 1
ATOM 937 C CA . LYS A 1 116 ? -10.910 -4.205 27.189 1.00 56.22 116 LYS A CA 1
ATOM 938 C C . LYS A 1 116 ? -11.150 -5.716 27.250 1.00 56.22 116 LYS A C 1
ATOM 940 O O . LYS A 1 116 ? -12.242 -6.128 27.639 1.00 56.22 116 LYS A O 1
ATOM 945 N N . ALA A 1 117 ? -10.191 -6.528 26.811 1.00 58.41 117 ALA A N 1
ATOM 946 C CA . ALA A 1 117 ? -10.269 -7.981 26.925 1.00 58.41 117 ALA A CA 1
ATOM 947 C C . ALA A 1 117 ? -10.040 -8.433 28.377 1.00 58.41 117 ALA A C 1
ATOM 949 O O . ALA A 1 117 ? -10.822 -9.238 28.879 1.00 58.41 117 ALA A O 1
ATOM 950 N N . ASP A 1 118 ? -9.056 -7.849 29.066 1.00 53.31 118 ASP A N 1
ATOM 951 C CA . ASP A 1 118 ? -8.787 -8.102 30.488 1.00 53.31 118 ASP A CA 1
ATOM 952 C C . ASP A 1 118 ? -9.972 -7.707 31.377 1.00 53.31 118 ASP A C 1
ATOM 954 O O . ASP A 1 118 ? -10.397 -8.503 32.218 1.00 53.31 118 ASP A O 1
ATOM 958 N N . ASP A 1 119 ? -10.581 -6.541 31.130 1.00 59.31 119 ASP A N 1
ATOM 959 C CA . ASP A 1 119 ? -11.779 -6.074 31.846 1.00 59.31 119 ASP A CA 1
ATOM 960 C C . ASP A 1 119 ? -12.965 -7.061 31.690 1.00 59.31 119 ASP A C 1
ATOM 962 O O . ASP A 1 119 ? -13.846 -7.127 32.545 1.00 59.31 119 ASP A O 1
ATOM 966 N N . LYS A 1 120 ? -12.995 -7.866 30.615 1.00 63.31 120 LYS A N 1
ATOM 967 C CA . LYS A 1 120 ? -14.033 -8.879 30.336 1.00 63.31 120 LYS A CA 1
ATOM 968 C C . LYS A 1 120 ? -13.788 -10.240 30.994 1.00 63.31 120 LYS A C 1
ATOM 970 O O . LYS A 1 120 ? -14.708 -11.047 31.041 1.00 63.31 120 LYS A O 1
ATOM 975 N N . ILE A 1 121 ? -12.551 -10.518 31.401 1.00 59.38 121 ILE A N 1
ATOM 976 C CA . ILE A 1 121 ? -12.147 -11.774 32.055 1.00 59.38 121 ILE A CA 1
ATOM 977 C C . ILE A 1 121 ? -12.119 -11.598 33.579 1.00 59.38 121 ILE A C 1
ATOM 979 O O . ILE A 1 121 ? -12.322 -12.559 34.315 1.00 59.38 121 ILE A O 1
ATOM 983 N N . THR A 1 122 ? -11.864 -10.374 34.049 1.00 57.75 122 THR A N 1
ATOM 984 C CA . THR A 1 122 ? -11.847 -10.013 35.476 1.00 57.75 122 THR A CA 1
ATOM 985 C C . THR A 1 122 ? -13.174 -9.447 36.005 1.00 57.75 122 THR A C 1
ATOM 987 O O . THR A 1 122 ? -13.242 -9.113 37.189 1.00 57.75 122 THR A O 1
ATOM 990 N N . SER A 1 123 ? -14.222 -9.368 35.171 1.00 42.88 123 SER A N 1
ATOM 991 C CA . SER A 1 123 ? -15.618 -9.122 35.589 1.00 42.88 123 SER A CA 1
ATOM 992 C C . SER A 1 123 ? -16.413 -10.416 35.722 1.00 42.88 123 SER A C 1
ATOM 994 O O . SER A 1 123 ? -17.307 -10.434 36.599 1.00 42.88 123 SER A O 1
#

Solvent-accessible surface area (backbone atoms only — not comparable to full-atom values): 7343 Å² total; per-residue (Å²): 112,72,72,60,52,51,53,51,49,51,56,43,47,75,56,36,52,93,76,58,57,95,89,56,73,63,63,93,60,69,88,58,91,50,68,67,58,34,54,49,38,53,52,52,50,55,52,49,52,32,50,52,41,43,53,54,29,58,78,66,72,46,86,67,92,53,40,77,65,48,57,56,47,52,52,50,52,54,39,49,77,69,69,48,55,65,69,59,50,20,55,75,72,68,49,95,45,62,69,64,40,48,53,60,52,55,78,62,58,49,74,65,57,55,50,57,51,51,56,67,73,77,106

Secondary structure (DSSP, 8-state):
-HHHHHHHHHHHHHTTGGGS-TTS-SSTT---S-HHHHHHHHHHHHHHHHHHHHHHHHHTT--S---HHHHHHHHHHHHHHTT--HHHHHHHHT-S-HHHHHHHHHTTS-HHHHHHHHHHH--

Radius of gyration: 18.55 Å; Cα contacts (8 Å, |Δi|>4): 65; chains: 1; bounding box: 38×37×58 Å

Mean predicted aligned error: 9.24 Å

pLDDT: mean 81.36, std 14.79, range [42.88, 97.38]

Foldseek 3Di:
DVVVVVVVVVVLVVLVVVNDDPPDDSDPQDDDPDPVSSVVSVVVVQVVQQVVVVVVCVVVVNPDRDGPVVVLLVVLQVCVVVVNDLVVNCVVSVHPDSVVSCVSNVVVCPPVNVVVVVVVVVD